Protein AF-A0AAW4YDK6-F1 (afdb_monomer_lite)

Radius of gyration: 17.46 Å; chains: 1; bounding box: 38×38×44 Å

Foldseek 3Di:
DDPVPDDPVVCQCPPPPNVPDDDDPDLPDCVLVPCLQAPLLQVCQLCVLLVHHDVVSVVVQVVSCVVVVHNSNVRGDYCVNVPVSPPPVNVVPD

pLDDT: mean 91.19, std 7.61, range [64.69, 98.69]

Secondary structure (DSSP, 8-state):
--GGGS-HHHHHHH-TTGGGSPPPSSTTSHHHHTIIIIIIHHHHHHHHHTT---HHHHHHHHHHHHHHT--HHHHS--TTTTT-TTS-HHHHH-

Structure (mmCIF, 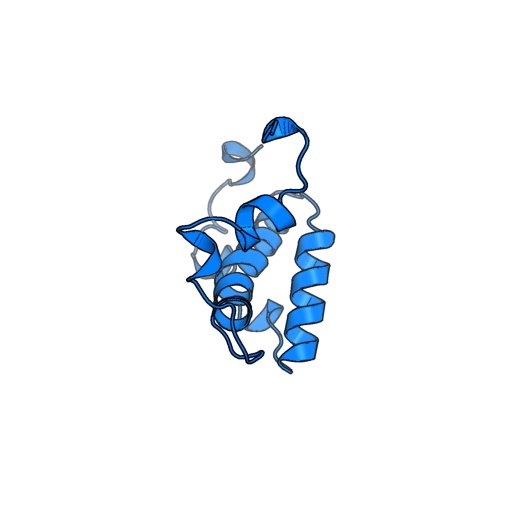N/CA/C/O backbone):
data_AF-A0AAW4YDK6-F1
#
_entry.id   AF-A0AAW4YDK6-F1
#
loop_
_atom_site.group_PDB
_atom_site.id
_atom_site.type_symbol
_atom_site.label_atom_id
_atom_site.label_alt_id
_atom_site.label_comp_id
_atom_site.label_asym_id
_atom_site.label_entity_id
_atom_site.label_seq_id
_atom_site.pdbx_PDB_ins_code
_atom_site.Cartn_x
_atom_site.Cartn_y
_atom_site.Cartn_z
_atom_site.occupancy
_atom_site.B_iso_or_equiv
_atom_site.auth_seq_id
_atom_site.auth_comp_id
_atom_site.auth_asym_id
_atom_site.auth_atom_id
_atom_site.pdbx_PDB_model_num
ATOM 1 N N . ARG A 1 1 ? 14.538 23.420 -24.505 1.00 64.69 1 ARG A N 1
ATOM 2 C CA . ARG A 1 1 ? 13.564 22.307 -24.552 1.00 64.69 1 ARG A CA 1
ATOM 3 C C . ARG A 1 1 ? 12.665 22.510 -23.352 1.00 64.69 1 ARG A C 1
ATOM 5 O O . ARG A 1 1 ? 13.223 22.678 -22.278 1.00 64.69 1 ARG A O 1
ATOM 12 N N . ASP A 1 2 ? 11.362 22.653 -23.561 1.00 74.88 2 ASP A N 1
ATOM 13 C CA . ASP A 1 2 ? 10.427 23.047 -22.507 1.00 74.88 2 ASP A CA 1
ATOM 14 C C . ASP A 1 2 ? 10.106 21.838 -21.604 1.00 74.88 2 ASP A C 1
ATOM 16 O O . ASP A 1 2 ? 9.501 20.880 -22.098 1.00 74.88 2 ASP A O 1
ATOM 20 N N . PRO A 1 3 ? 10.551 21.828 -20.333 1.00 69.62 3 PRO A N 1
ATOM 21 C CA . PRO A 1 3 ? 10.300 20.719 -19.417 1.00 69.62 3 PRO A CA 1
ATOM 22 C C . PRO A 1 3 ? 8.808 20.511 -19.130 1.00 69.62 3 PRO A C 1
ATOM 24 O O . PRO A 1 3 ? 8.422 19.385 -18.832 1.00 69.62 3 PRO A O 1
ATOM 27 N N . ASP A 1 4 ? 7.966 21.532 -19.304 1.00 79.19 4 ASP A N 1
ATOM 28 C CA . ASP A 1 4 ? 6.541 21.474 -18.954 1.00 79.19 4 ASP A CA 1
ATOM 29 C C . ASP A 1 4 ? 5.698 20.709 -19.990 1.00 79.19 4 ASP A C 1
ATOM 31 O O . ASP A 1 4 ? 4.529 20.402 -19.764 1.00 79.19 4 ASP A O 1
ATOM 35 N N . THR A 1 5 ? 6.299 20.358 -21.130 1.00 84.62 5 THR A N 1
ATOM 36 C CA . THR A 1 5 ? 5.651 19.593 -22.211 1.00 84.62 5 THR A CA 1
ATOM 37 C C . THR A 1 5 ? 6.180 18.165 -22.346 1.00 84.62 5 THR A C 1
ATOM 39 O O . THR A 1 5 ? 5.658 17.369 -23.130 1.00 84.62 5 THR A O 1
ATOM 42 N N . GLU A 1 6 ? 7.222 17.815 -21.592 1.00 85.38 6 GLU A N 1
ATOM 43 C CA . GLU A 1 6 ? 7.846 16.499 -21.663 1.00 85.38 6 GLU A CA 1
ATOM 44 C C . GLU A 1 6 ? 7.099 15.481 -20.785 1.00 85.38 6 GLU A C 1
ATOM 46 O O . GLU A 1 6 ? 6.722 15.790 -19.655 1.00 85.38 6 GLU A O 1
ATOM 51 N N . PRO A 1 7 ? 6.934 14.223 -21.239 1.00 89.25 7 PRO A N 1
ATOM 52 C CA . PRO A 1 7 ? 6.395 13.172 -20.387 1.00 89.25 7 PRO A CA 1
ATOM 53 C C . PRO A 1 7 ? 7.271 12.972 -19.146 1.00 89.25 7 PRO A C 1
ATOM 55 O O . PRO A 1 7 ? 8.490 12.818 -19.266 1.00 89.25 7 PRO A O 1
ATOM 58 N N . PHE A 1 8 ? 6.648 12.881 -17.969 1.00 84.38 8 PHE A N 1
ATOM 59 C CA . PHE A 1 8 ? 7.339 12.658 -16.692 1.00 84.38 8 PHE A CA 1
ATOM 60 C C . PHE A 1 8 ? 8.321 11.479 -16.738 1.00 84.38 8 PHE A C 1
ATOM 62 O O . PHE A 1 8 ? 9.440 11.572 -16.240 1.00 84.38 8 PHE A O 1
ATOM 69 N N . SER A 1 9 ? 7.938 10.384 -17.402 1.00 84.31 9 SER A N 1
ATOM 70 C CA . SER A 1 9 ? 8.797 9.208 -17.572 1.00 84.31 9 SER A CA 1
ATOM 71 C C . SER A 1 9 ? 10.125 9.545 -18.252 1.00 84.31 9 SER A C 1
ATOM 73 O O . SER A 1 9 ? 11.166 9.012 -17.873 1.00 84.31 9 SER A O 1
ATOM 75 N N . ARG A 1 10 ? 10.121 10.467 -19.221 1.00 87.31 10 ARG A N 1
ATOM 76 C CA . ARG A 1 10 ? 11.340 10.918 -19.890 1.00 87.31 10 ARG A CA 1
ATOM 77 C C . ARG A 1 10 ? 12.189 11.778 -18.962 1.00 87.31 10 ARG A C 1
ATOM 79 O O . ARG A 1 10 ? 13.382 11.520 -18.850 1.00 87.31 10 ARG A O 1
ATOM 86 N N . LEU A 1 11 ? 11.571 12.744 -18.280 1.00 87.94 11 LEU A N 1
ATOM 87 C CA . LEU A 1 11 ? 12.257 13.630 -17.336 1.00 87.94 11 LEU A CA 1
ATOM 88 C C . LEU A 1 11 ? 12.980 12.826 -16.247 1.00 87.94 11 LEU A C 1
ATOM 90 O O . LEU A 1 11 ? 14.166 13.049 -16.013 1.00 87.94 11 LEU A O 1
ATOM 94 N N . SER A 1 12 ? 12.308 11.833 -15.660 1.00 86.56 12 SER A N 1
ATOM 95 C CA . SER A 1 12 ? 12.889 10.937 -14.655 1.00 86.56 12 SER A CA 1
ATOM 96 C C . SER A 1 12 ? 14.021 10.079 -15.224 1.00 86.56 12 SER A C 1
ATOM 98 O O . SER A 1 12 ? 15.116 10.065 -14.666 1.00 86.56 12 SER A O 1
ATOM 100 N N . ASN A 1 13 ? 13.816 9.439 -16.379 1.00 87.38 13 ASN A N 1
ATOM 101 C CA . ASN A 1 13 ? 14.813 8.541 -16.972 1.00 87.38 13 ASN A CA 1
ATOM 102 C C . ASN A 1 13 ? 16.051 9.259 -17.531 1.00 87.38 13 ASN A C 1
ATOM 104 O O . ASN A 1 13 ? 17.098 8.635 -17.671 1.00 87.38 13 ASN A O 1
ATOM 108 N N . THR A 1 14 ? 15.959 10.550 -17.867 1.00 90.06 14 THR A N 1
ATOM 109 C CA . THR A 1 14 ? 17.110 11.353 -18.331 1.00 90.06 14 THR A CA 1
ATOM 110 C C . THR A 1 14 ? 17.684 12.281 -17.261 1.00 90.06 14 THR A C 1
ATOM 112 O O . THR A 1 14 ? 18.659 12.984 -17.518 1.00 90.06 14 THR A O 1
ATOM 115 N N . SER A 1 15 ? 17.086 12.310 -16.068 1.00 90.44 15 SER A N 1
ATOM 116 C CA . SER A 1 15 ? 17.561 13.131 -14.955 1.00 90.44 15 SER A CA 1
ATOM 117 C C . SER A 1 15 ? 18.951 12.683 -14.526 1.00 90.44 15 SER A C 1
ATOM 119 O O . SER A 1 15 ? 19.177 11.497 -14.295 1.00 90.44 15 SER A O 1
ATOM 121 N N . LEU A 1 16 ? 19.864 13.636 -14.324 1.00 91.56 16 LEU A N 1
ATOM 122 C CA . LEU A 1 16 ? 21.199 13.357 -13.785 1.00 91.56 16 LEU A CA 1
ATOM 123 C C . LEU A 1 16 ? 21.150 12.706 -12.397 1.00 91.56 16 LEU A C 1
ATOM 125 O O . LEU A 1 16 ? 22.118 12.072 -12.006 1.00 91.56 16 LEU A O 1
ATOM 129 N N . VAL A 1 17 ? 20.046 12.852 -11.659 1.00 91.12 17 VAL A N 1
ATOM 130 C CA . VAL A 1 17 ? 19.885 12.277 -10.317 1.00 91.12 17 VAL A CA 1
ATOM 131 C C . VAL A 1 17 ? 19.116 10.959 -10.383 1.00 91.12 17 VAL A C 1
ATOM 133 O O . VAL A 1 17 ? 19.621 9.934 -9.938 1.00 91.12 17 VAL A O 1
ATOM 136 N N . PHE A 1 18 ? 17.914 10.959 -10.967 1.00 89.56 18 PHE A N 1
ATOM 137 C CA . PHE A 1 18 ? 17.022 9.795 -10.893 1.00 89.56 18 PHE A CA 1
ATOM 138 C C . PHE A 1 18 ? 17.438 8.641 -11.805 1.00 89.56 18 PHE A C 1
ATOM 140 O O . PHE A 1 18 ? 17.248 7.491 -11.428 1.00 89.56 18 PHE A O 1
ATOM 147 N N . SER A 1 19 ? 18.066 8.914 -12.955 1.00 89.88 19 SER A N 1
ATOM 148 C CA . SER A 1 19 ? 18.517 7.853 -13.872 1.00 89.88 19 SER A CA 1
ATOM 149 C C . SER A 1 19 ? 19.585 6.930 -13.274 1.00 89.88 19 SER A C 1
ATOM 151 O O . SER A 1 19 ? 19.793 5.827 -13.772 1.00 89.88 19 SER A O 1
ATOM 153 N N . GLN A 1 20 ? 20.254 7.369 -12.202 1.00 91.31 20 GLN A N 1
ATOM 154 C CA . GLN A 1 20 ? 21.286 6.600 -11.508 1.00 91.31 20 GLN A CA 1
ATOM 155 C C . GLN A 1 20 ? 20.728 5.712 -10.385 1.00 91.31 20 GLN A C 1
ATOM 157 O O . GLN A 1 20 ? 21.482 4.937 -9.800 1.00 91.31 20 GLN A O 1
ATOM 162 N N . ILE A 1 21 ? 19.433 5.816 -10.063 1.00 89.94 21 ILE A N 1
ATOM 163 C CA . ILE A 1 21 ? 18.789 5.038 -9.001 1.00 89.94 21 ILE A CA 1
ATOM 164 C C . ILE A 1 21 ? 18.066 3.855 -9.657 1.00 89.94 21 ILE A C 1
ATOM 166 O O . ILE A 1 21 ? 17.011 4.050 -10.263 1.00 89.94 21 ILE A O 1
ATOM 170 N N . PRO A 1 22 ? 18.613 2.629 -9.584 1.00 85.38 22 PRO A N 1
ATOM 171 C CA . PRO A 1 22 ? 17.977 1.478 -10.203 1.00 85.38 22 PRO A CA 1
ATOM 172 C C . PRO A 1 22 ? 16.676 1.127 -9.476 1.00 85.38 22 PRO A C 1
ATOM 174 O O . PRO A 1 22 ? 16.602 1.157 -8.247 1.00 85.38 22 PRO A O 1
ATOM 177 N N . GLY A 1 23 ? 15.661 0.751 -10.252 1.00 87.38 23 GLY A N 1
ATOM 178 C CA . GLY A 1 23 ? 14.467 0.112 -9.712 1.00 87.38 23 GLY A CA 1
ATOM 179 C C . GLY A 1 23 ? 14.759 -1.303 -9.193 1.00 87.38 23 GLY A C 1
ATOM 180 O O . GLY A 1 23 ? 15.832 -1.861 -9.446 1.00 87.38 23 GLY A O 1
ATOM 181 N N . PRO A 1 24 ? 13.812 -1.908 -8.464 1.00 91.44 24 PRO A N 1
ATOM 182 C CA . PRO A 1 24 ? 13.946 -3.282 -8.008 1.00 91.44 24 PRO A CA 1
ATOM 183 C C . PRO A 1 24 ? 13.959 -4.259 -9.189 1.00 91.44 24 PRO A C 1
ATOM 185 O O . PRO A 1 24 ? 13.199 -4.116 -10.143 1.00 91.44 24 PRO A O 1
ATOM 188 N N . ASN A 1 25 ? 14.795 -5.293 -9.085 1.00 92.81 25 ASN A N 1
ATOM 189 C CA . ASN A 1 25 ? 14.916 -6.357 -10.093 1.00 92.81 25 ASN A CA 1
ATOM 190 C C . ASN A 1 25 ? 14.206 -7.661 -9.681 1.00 92.81 25 ASN A C 1
ATOM 192 O O . ASN A 1 25 ? 14.365 -8.686 -10.337 1.00 92.81 25 ASN A O 1
ATOM 196 N N . HIS A 1 26 ? 13.478 -7.646 -8.565 1.00 93.19 26 HIS A N 1
ATOM 197 C CA . HIS A 1 26 ? 12.758 -8.788 -8.006 1.00 93.19 26 HIS A CA 1
ATOM 198 C C . HIS A 1 26 ? 11.459 -8.310 -7.354 1.00 93.19 26 HIS A C 1
ATOM 200 O O . HIS A 1 26 ? 11.371 -7.174 -6.884 1.00 93.19 26 HIS A O 1
ATOM 206 N N . VAL A 1 27 ? 10.458 -9.188 -7.320 1.00 92.50 27 VAL A N 1
ATOM 207 C CA . VAL A 1 27 ? 9.132 -8.864 -6.774 1.00 92.50 27 VAL A CA 1
ATOM 208 C C . VAL A 1 27 ? 9.137 -8.743 -5.249 1.00 92.50 27 VAL A C 1
ATOM 210 O O . VAL A 1 27 ? 8.414 -7.920 -4.709 1.00 92.50 27 VAL A O 1
ATOM 213 N N . GLU A 1 28 ? 10.024 -9.441 -4.539 1.00 93.50 28 GLU A N 1
ATOM 214 C CA . GLU A 1 28 ? 10.145 -9.353 -3.069 1.00 93.50 28 GLU A CA 1
ATOM 215 C C . GLU A 1 28 ? 10.758 -8.030 -2.557 1.00 93.50 28 GLU A C 1
ATOM 217 O O . GLU A 1 28 ? 11.168 -7.915 -1.403 1.00 93.50 28 GLU A O 1
ATOM 222 N N . SER A 1 29 ? 10.836 -7.006 -3.405 1.00 95.06 29 SER A N 1
ATOM 223 C CA . SER A 1 29 ? 11.366 -5.704 -3.017 1.00 95.06 29 SER A CA 1
ATOM 224 C C . SER A 1 29 ? 10.473 -4.996 -1.998 1.00 95.06 29 SER A C 1
ATOM 226 O O . SER A 1 29 ? 9.254 -5.183 -1.985 1.00 95.06 29 SER A O 1
ATOM 228 N N . ARG A 1 30 ? 11.069 -4.078 -1.228 1.00 95.31 30 ARG A N 1
ATOM 229 C CA . ARG A 1 30 ? 10.351 -3.245 -0.248 1.00 95.31 30 ARG A CA 1
ATOM 230 C C . ARG A 1 30 ? 9.181 -2.450 -0.846 1.00 95.31 30 ARG A C 1
ATOM 232 O O . ARG A 1 30 ? 8.222 -2.173 -0.142 1.00 95.31 30 ARG A O 1
ATOM 239 N N . TYR A 1 31 ? 9.208 -2.140 -2.146 1.00 93.81 31 TYR A N 1
ATOM 240 C CA . TYR A 1 31 ? 8.089 -1.451 -2.803 1.00 93.81 31 TYR A CA 1
ATOM 241 C C . TYR A 1 31 ? 6.801 -2.278 -2.813 1.00 93.81 31 TYR A C 1
ATOM 243 O O . TYR A 1 31 ? 5.716 -1.712 -2.859 1.00 93.81 31 TYR A O 1
ATOM 251 N N . LEU A 1 32 ? 6.905 -3.610 -2.785 1.00 94.81 32 LEU A N 1
ATOM 252 C CA . LEU A 1 32 ? 5.742 -4.484 -2.657 1.00 94.81 32 LEU A CA 1
ATOM 253 C C . LEU A 1 32 ? 5.588 -4.981 -1.220 1.00 94.81 32 LEU A C 1
ATOM 255 O O . LEU A 1 32 ? 4.496 -4.934 -0.674 1.00 94.81 32 LEU A O 1
ATOM 259 N N . THR A 1 33 ? 6.668 -5.425 -0.579 1.00 95.19 33 THR A N 1
ATOM 260 C CA . THR A 1 33 ? 6.577 -6.061 0.743 1.00 95.19 33 THR A CA 1
ATOM 261 C C . THR A 1 33 ? 6.363 -5.079 1.896 1.00 95.19 33 THR A C 1
ATOM 263 O O . THR A 1 33 ? 5.778 -5.475 2.899 1.00 95.19 33 THR A O 1
ATOM 266 N N . GLU A 1 34 ? 6.801 -3.821 1.769 1.00 96.38 34 GLU A N 1
ATOM 267 C CA . GLU A 1 34 ? 6.685 -2.789 2.811 1.00 96.38 34 GLU A CA 1
ATOM 268 C C . GLU A 1 34 ? 5.613 -1.748 2.451 1.00 96.38 34 GLU A C 1
ATOM 270 O O . GLU A 1 34 ? 4.653 -1.574 3.201 1.00 96.38 34 GLU A O 1
ATOM 275 N N . ASP A 1 35 ? 5.721 -1.097 1.287 1.00 97.00 35 ASP A N 1
ATOM 276 C CA . ASP A 1 35 ? 4.835 0.027 0.930 1.00 97.00 35 ASP A CA 1
ATOM 277 C C . ASP A 1 35 ? 3.365 -0.407 0.766 1.00 97.00 35 ASP A C 1
ATOM 279 O O . ASP A 1 35 ? 2.443 0.366 1.039 1.00 97.00 35 ASP A O 1
ATOM 283 N N . ILE A 1 36 ? 3.117 -1.655 0.361 1.00 97.06 36 ILE A N 1
ATOM 284 C CA . ILE A 1 36 ? 1.752 -2.183 0.235 1.00 97.06 36 ILE A CA 1
ATOM 285 C C . ILE A 1 36 ? 1.235 -2.642 1.594 1.00 97.06 36 ILE A C 1
ATOM 287 O O . ILE A 1 36 ? 0.176 -2.178 2.016 1.00 97.06 36 ILE A O 1
ATOM 291 N N . ALA A 1 37 ? 1.997 -3.482 2.298 1.00 95.44 37 ALA A N 1
ATOM 292 C CA . ALA A 1 37 ? 1.594 -4.042 3.585 1.00 95.44 37 ALA A CA 1
ATOM 293 C C . ALA A 1 37 ? 1.396 -2.970 4.669 1.00 95.44 37 ALA A C 1
ATOM 295 O O . ALA A 1 37 ? 0.419 -3.019 5.407 1.00 95.44 37 ALA A O 1
ATOM 296 N N . TYR A 1 38 ? 2.296 -1.987 4.771 1.00 95.12 38 TYR A N 1
ATOM 297 C CA . TYR A 1 38 ? 2.256 -0.968 5.831 1.00 95.12 38 TYR A CA 1
ATOM 298 C C . TYR A 1 38 ? 1.715 0.386 5.356 1.00 95.12 38 TYR A C 1
ATOM 300 O O . TYR A 1 38 ? 1.328 1.210 6.183 1.00 95.12 38 TYR A O 1
ATOM 308 N N . GLY A 1 39 ? 1.679 0.627 4.043 1.00 96.31 39 GLY A N 1
ATOM 309 C CA . GLY A 1 39 ? 1.143 1.853 3.454 1.00 96.31 39 GLY A CA 1
ATOM 310 C C . GLY A 1 39 ? -0.269 1.662 2.913 1.00 96.31 39 GLY A C 1
ATOM 311 O O . GLY A 1 39 ? -1.229 2.196 3.467 1.00 96.31 39 GLY A O 1
ATOM 312 N N . LEU A 1 40 ? -0.415 0.923 1.812 1.00 98.19 40 LEU A N 1
ATOM 313 C CA . LEU A 1 40 ? -1.700 0.812 1.109 1.00 98.19 40 LEU A CA 1
ATOM 314 C C . LEU A 1 40 ? -2.788 0.125 1.936 1.00 98.19 40 LEU A C 1
ATOM 316 O O . LEU A 1 40 ? -3.927 0.590 1.927 1.00 98.19 40 LEU A O 1
ATOM 320 N N . VAL A 1 41 ? -2.454 -0.931 2.679 1.00 98.25 41 VAL A N 1
ATOM 321 C CA . VAL A 1 41 ? -3.421 -1.605 3.563 1.00 98.25 41 VAL A CA 1
ATOM 322 C C . VAL A 1 41 ? -3.919 -0.655 4.654 1.00 98.25 41 VAL A C 1
ATOM 324 O O . VAL A 1 41 ? -5.123 -0.616 4.916 1.00 98.25 41 VAL A O 1
ATOM 327 N N . LEU A 1 42 ? -3.041 0.191 5.208 1.00 96.81 42 LEU A N 1
ATOM 328 C CA . LEU A 1 42 ? -3.426 1.204 6.191 1.00 96.81 42 LEU A CA 1
ATOM 329 C C . LEU A 1 42 ? -4.381 2.235 5.580 1.00 96.81 42 LEU A C 1
ATOM 331 O O . LEU A 1 42 ? -5.400 2.559 6.186 1.00 96.81 42 LEU A O 1
ATOM 335 N N . TRP A 1 43 ? -4.097 2.714 4.365 1.00 96.62 43 TRP A N 1
ATOM 336 C CA . TRP A 1 43 ? -4.981 3.644 3.655 1.00 96.62 43 TRP A CA 1
ATOM 337 C C . TRP A 1 43 ? -6.342 3.029 3.319 1.00 96.62 43 TRP A C 1
ATOM 339 O O . TRP A 1 43 ? -7.366 3.689 3.486 1.00 96.62 43 TRP A O 1
ATOM 349 N N . SER A 1 44 ? -6.363 1.768 2.885 1.00 98.00 44 SER A N 1
ATOM 350 C CA . SER A 1 44 ? -7.592 1.010 2.622 1.00 98.00 44 SER A CA 1
ATOM 351 C C . SER A 1 44 ? -8.420 0.824 3.901 1.00 98.00 44 SER A C 1
ATOM 353 O O . SER A 1 44 ? -9.623 1.085 3.921 1.00 98.00 44 SER A O 1
ATOM 355 N N . SER A 1 45 ? -7.771 0.443 5.007 1.00 96.44 45 SER A N 1
ATOM 356 C CA . SER A 1 45 ? -8.404 0.323 6.326 1.00 96.44 45 SER A CA 1
ATOM 357 C C . SER A 1 45 ? -8.967 1.661 6.810 1.00 96.44 45 SER A C 1
ATOM 359 O O . SER A 1 45 ? -10.119 1.714 7.235 1.00 96.44 45 SER A O 1
ATOM 361 N N . LEU A 1 46 ? -8.217 2.756 6.660 1.00 94.62 46 LEU A N 1
ATOM 362 C CA . LEU A 1 46 ? -8.691 4.090 7.014 1.00 94.62 46 LEU A CA 1
ATOM 363 C C . LEU A 1 46 ? -9.927 4.489 6.212 1.00 94.62 46 LEU A C 1
ATOM 365 O O . LEU A 1 46 ? -10.904 4.934 6.807 1.00 94.62 46 LEU A O 1
ATOM 369 N N . GLY A 1 47 ? -9.908 4.277 4.892 1.00 95.06 47 GLY A N 1
ATOM 370 C CA . GLY A 1 47 ? -11.055 4.527 4.021 1.00 95.06 47 GLY A CA 1
ATOM 371 C C . GLY A 1 47 ? -12.315 3.809 4.504 1.00 95.06 47 GLY A C 1
ATOM 372 O O . GLY A 1 47 ? -13.365 4.435 4.601 1.00 95.06 47 GLY A O 1
ATOM 373 N N . ARG A 1 48 ? -12.205 2.536 4.914 1.00 93.88 48 ARG A N 1
ATOM 374 C CA . ARG A 1 48 ? -13.332 1.785 5.498 1.00 93.88 48 ARG A CA 1
ATOM 375 C C . ARG A 1 48 ? -13.879 2.428 6.773 1.00 93.88 48 ARG A C 1
ATOM 377 O O . ARG A 1 48 ? -15.093 2.519 6.916 1.00 93.88 48 ARG A O 1
ATOM 384 N N . VAL A 1 49 ? -13.008 2.879 7.678 1.00 92.44 49 VAL A N 1
ATOM 385 C CA . VAL A 1 49 ? -13.426 3.489 8.955 1.00 92.44 49 VAL A CA 1
ATOM 386 C C . VAL A 1 49 ? -14.173 4.804 8.742 1.00 92.44 49 VAL A C 1
ATOM 388 O O . VAL A 1 49 ? -15.124 5.082 9.465 1.00 92.44 49 VAL A O 1
ATOM 391 N N . ILE A 1 50 ? -13.774 5.594 7.742 1.00 92.38 50 ILE A N 1
ATOM 392 C CA . ILE A 1 50 ? -14.430 6.867 7.414 1.00 92.38 50 ILE A CA 1
ATOM 393 C C . ILE A 1 50 ? -15.413 6.760 6.241 1.00 92.38 50 ILE A C 1
ATOM 395 O O . ILE A 1 50 ? -15.754 7.779 5.653 1.00 92.38 50 ILE A O 1
ATOM 399 N N . ASP A 1 51 ? -15.862 5.566 5.855 1.00 93.00 51 ASP A N 1
ATOM 400 C CA . ASP A 1 51 ? -16.820 5.362 4.753 1.00 93.00 51 ASP A CA 1
ATOM 401 C C . ASP A 1 51 ? -16.417 6.057 3.425 1.00 93.00 51 ASP A C 1
ATOM 403 O O . ASP A 1 51 ? -17.233 6.644 2.714 1.00 93.00 51 ASP A O 1
ATOM 407 N N . VAL A 1 52 ? -15.120 6.036 3.096 1.00 95.50 52 VAL A N 1
ATOM 408 C CA . VAL A 1 52 ? -14.564 6.514 1.821 1.00 95.50 52 VAL A CA 1
ATOM 409 C C . VAL A 1 52 ? -14.048 5.312 1.024 1.00 95.50 52 VAL A C 1
ATOM 411 O O . VAL A 1 52 ? -13.089 4.662 1.445 1.00 95.50 52 VAL A O 1
ATOM 414 N N . PRO A 1 53 ? -14.633 5.006 -0.148 1.00 97.19 53 PRO A N 1
ATOM 415 C CA . PRO A 1 53 ? -14.228 3.848 -0.934 1.00 97.19 53 PRO A CA 1
ATOM 416 C C . PRO A 1 53 ? -12.841 4.048 -1.562 1.00 97.19 53 PRO A C 1
ATOM 418 O O . PRO A 1 53 ? -12.562 5.077 -2.180 1.00 97.19 53 PRO A O 1
ATOM 421 N N . THR A 1 54 ? -11.996 3.017 -1.484 1.00 98.31 54 THR A N 1
ATOM 422 C CA . THR A 1 54 ? -10.620 3.016 -2.011 1.00 98.31 54 THR A CA 1
ATOM 423 C C . THR A 1 54 ? -10.383 1.945 -3.091 1.00 98.31 54 THR A C 1
ATOM 425 O O . THR A 1 54 ? -9.376 1.238 -3.043 1.00 98.31 54 THR A O 1
ATOM 428 N N . PRO A 1 55 ? -11.240 1.825 -4.127 1.00 98.38 55 PRO A N 1
ATOM 429 C CA . PRO A 1 55 ? -11.259 0.657 -5.016 1.00 98.38 55 PRO A CA 1
ATOM 430 C C . PRO A 1 55 ? -9.946 0.433 -5.780 1.00 98.38 55 PRO A C 1
ATOM 432 O O . PRO A 1 55 ? -9.548 -0.703 -6.017 1.00 98.38 55 PRO A O 1
ATOM 435 N N . ASN A 1 56 ? -9.246 1.510 -6.149 1.00 98.69 56 ASN A N 1
ATOM 436 C CA . ASN A 1 56 ? -7.962 1.402 -6.846 1.00 98.69 56 ASN A CA 1
ATOM 437 C C . ASN A 1 56 ? -6.827 0.968 -5.911 1.00 98.69 56 ASN A C 1
ATOM 439 O O . ASN A 1 56 ? -5.935 0.247 -6.345 1.00 98.69 56 ASN A O 1
ATOM 443 N N . ILE A 1 57 ? -6.858 1.385 -4.641 1.00 98.50 57 ILE A N 1
ATOM 444 C CA . ILE A 1 57 ? -5.889 0.929 -3.635 1.00 98.50 57 ILE A CA 1
ATOM 445 C C . ILE A 1 57 ? -6.113 -0.562 -3.387 1.00 98.50 57 ILE A C 1
ATOM 447 O O . ILE A 1 57 ? -5.170 -1.342 -3.474 1.00 98.50 57 ILE A O 1
ATOM 451 N N . ASP A 1 58 ? -7.370 -0.960 -3.182 1.00 98.62 58 ASP A N 1
ATOM 452 C CA . ASP A 1 58 ? -7.743 -2.352 -2.934 1.00 98.62 58 ASP A CA 1
ATOM 453 C C . ASP A 1 58 ? -7.327 -3.255 -4.105 1.00 98.62 58 ASP A C 1
ATOM 455 O O . ASP A 1 58 ? -6.746 -4.317 -3.896 1.00 98.62 58 ASP A O 1
ATOM 459 N N . ALA A 1 59 ? -7.529 -2.805 -5.348 1.00 98.62 59 ALA A N 1
ATOM 460 C CA . ALA A 1 59 ? -7.090 -3.535 -6.536 1.00 98.62 59 ALA A CA 1
ATOM 461 C C . ALA A 1 59 ? -5.562 -3.725 -6.594 1.00 98.62 59 ALA A C 1
ATOM 463 O O . ALA A 1 59 ? -5.092 -4.805 -6.953 1.00 98.62 59 ALA A O 1
ATOM 464 N N . VAL A 1 60 ? -4.777 -2.704 -6.229 1.00 98.38 60 VAL A N 1
ATOM 465 C CA . VAL A 1 60 ? -3.308 -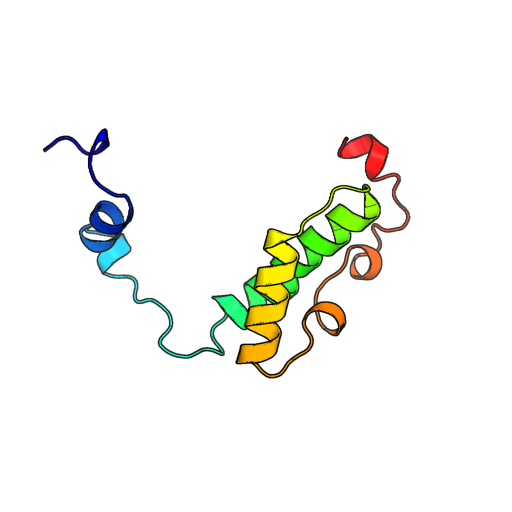2.810 -6.180 1.00 98.38 60 VAL A CA 1
ATOM 466 C C . VAL A 1 60 ? -2.867 -3.804 -5.105 1.00 98.38 60 VAL A C 1
ATOM 468 O O . VAL A 1 60 ? -1.984 -4.620 -5.376 1.00 98.38 60 VAL A O 1
ATOM 471 N N . ILE A 1 61 ? -3.506 -3.787 -3.930 1.00 98.50 61 ILE A N 1
ATOM 472 C CA . ILE A 1 61 ? -3.244 -4.753 -2.853 1.00 98.50 61 ILE A CA 1
ATOM 473 C C . ILE A 1 61 ? -3.512 -6.179 -3.353 1.00 98.50 61 ILE A C 1
ATOM 475 O O . ILE A 1 61 ? -2.634 -7.029 -3.239 1.00 98.50 61 ILE A O 1
ATOM 479 N N . VAL A 1 62 ? -4.659 -6.429 -4.002 1.00 98.62 62 VAL A N 1
ATOM 480 C CA . VAL A 1 62 ? -5.008 -7.750 -4.566 1.00 98.62 62 VAL A CA 1
ATOM 481 C C . VAL A 1 62 ? -3.963 -8.243 -5.573 1.00 98.62 62 VAL A C 1
ATOM 483 O O . VAL A 1 62 ? -3.549 -9.406 -5.532 1.00 98.62 62 VAL A O 1
ATOM 486 N N . ILE A 1 63 ? -3.519 -7.374 -6.485 1.00 98.19 63 ILE A N 1
ATOM 487 C CA . ILE A 1 63 ? -2.515 -7.736 -7.49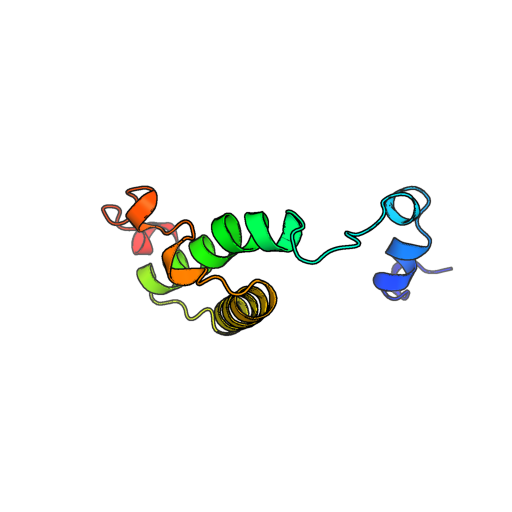5 1.00 98.19 63 ILE A CA 1
ATOM 488 C C . ILE A 1 63 ? -1.189 -8.099 -6.822 1.00 98.19 63 ILE A C 1
ATOM 490 O O . ILE A 1 63 ? -0.604 -9.132 -7.143 1.00 98.19 63 ILE A O 1
ATOM 494 N N . ALA A 1 64 ? -0.724 -7.287 -5.874 1.00 97.62 64 ALA A 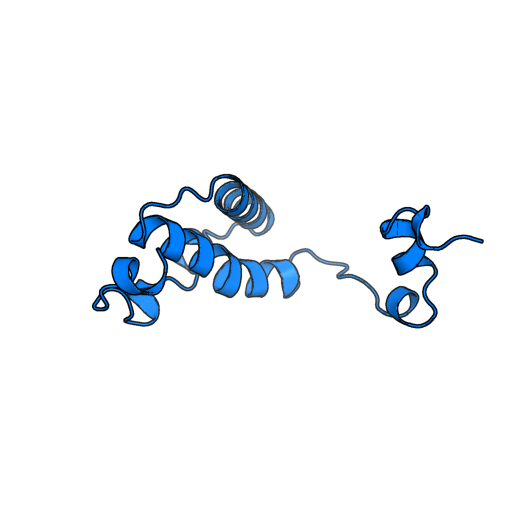N 1
ATOM 495 C CA . ALA A 1 64 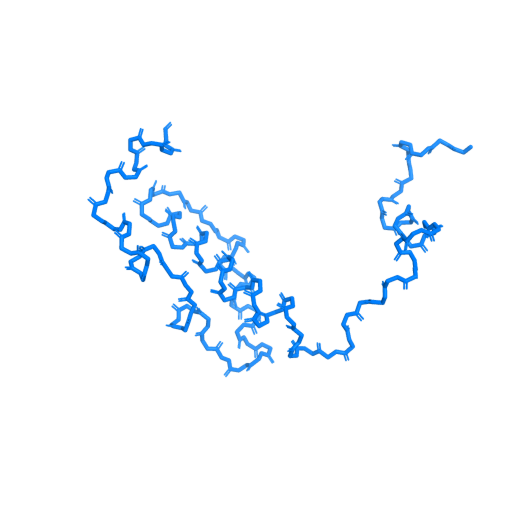? 0.519 -7.559 -5.162 1.00 97.62 64 ALA A CA 1
ATOM 496 C C . ALA A 1 64 ? 0.441 -8.834 -4.318 1.00 97.62 64 ALA A C 1
ATOM 498 O O . ALA A 1 64 ? 1.381 -9.627 -4.335 1.00 97.62 64 ALA A O 1
ATOM 499 N N . SER A 1 65 ? -0.693 -9.062 -3.654 1.00 97.94 65 SER A N 1
ATOM 500 C CA . SER A 1 65 ? -0.979 -10.294 -2.923 1.00 97.94 65 SER A CA 1
ATOM 501 C C . SER A 1 65 ? -0.881 -11.524 -3.811 1.00 97.94 65 SER A C 1
ATOM 503 O O . SER A 1 65 ? -0.298 -12.531 -3.422 1.00 97.94 65 SER A O 1
ATOM 505 N N . THR A 1 66 ? -1.393 -11.423 -5.038 1.00 98.12 66 THR A N 1
ATOM 506 C CA . THR A 1 66 ? -1.313 -12.504 -6.026 1.00 98.12 66 THR A CA 1
ATOM 507 C C . THR A 1 66 ? 0.127 -12.744 -6.485 1.00 98.12 66 THR A C 1
ATOM 509 O O . THR A 1 66 ? 0.551 -13.888 -6.582 1.00 98.12 66 THR A O 1
ATOM 512 N N . ILE A 1 67 ? 0.893 -11.680 -6.755 1.00 97.00 67 ILE A N 1
ATOM 513 C CA . ILE A 1 67 ? 2.290 -11.778 -7.214 1.00 97.00 67 ILE A CA 1
ATOM 514 C C . ILE A 1 67 ? 3.191 -12.426 -6.157 1.00 97.00 67 ILE A C 1
ATOM 516 O O . ILE A 1 67 ? 4.096 -13.179 -6.510 1.00 97.00 67 ILE A O 1
ATOM 520 N N . LEU A 1 68 ? 2.975 -12.093 -4.884 1.00 96.94 68 LEU A N 1
ATOM 521 C CA . LEU A 1 68 ? 3.804 -12.547 -3.767 1.00 96.94 68 LEU A CA 1
ATOM 522 C C . LEU A 1 68 ? 3.221 -13.747 -3.015 1.00 96.94 68 LEU A C 1
ATOM 524 O O . LEU A 1 68 ? 3.831 -14.182 -2.044 1.00 96.94 68 LEU A O 1
ATOM 528 N N . GLU A 1 69 ? 2.066 -14.261 -3.446 1.00 97.31 69 GLU A N 1
ATOM 529 C CA . GLU A 1 69 ? 1.336 -15.365 -2.805 1.00 97.31 69 GLU A CA 1
ATOM 530 C C . GLU A 1 69 ? 1.101 -15.138 -1.296 1.00 97.31 69 GLU A C 1
ATOM 532 O O . GLU A 1 69 ? 1.212 -16.048 -0.474 1.00 97.31 69 GLU A O 1
ATOM 537 N N . ARG A 1 70 ? 0.776 -13.894 -0.923 1.00 96.56 70 ARG A N 1
ATOM 538 C CA . ARG A 1 70 ? 0.573 -13.445 0.464 1.00 96.56 70 ARG A CA 1
ATOM 539 C C . ARG A 1 70 ? -0.695 -12.620 0.576 1.00 96.56 70 ARG A C 1
ATOM 541 O O . ARG A 1 70 ? -0.930 -11.746 -0.253 1.00 96.56 70 ARG A O 1
ATOM 548 N N . ASP A 1 71 ? -1.495 -12.849 1.608 1.00 97.56 71 ASP A N 1
ATOM 549 C CA . ASP A 1 71 ? -2.688 -12.036 1.844 1.00 97.56 71 ASP A CA 1
ATOM 550 C C . ASP A 1 71 ? -2.331 -10.759 2.615 1.00 97.56 71 ASP A C 1
ATOM 552 O O . ASP A 1 71 ? -2.184 -10.773 3.837 1.00 97.56 71 ASP A O 1
ATOM 556 N N . PHE A 1 72 ? -2.198 -9.646 1.888 1.00 97.81 72 PHE A N 1
ATOM 557 C CA . PHE A 1 72 ? -1.839 -8.349 2.456 1.00 97.81 72 PHE A CA 1
ATOM 558 C C . PHE A 1 72 ? -2.971 -7.734 3.278 1.00 97.81 72 PHE A C 1
ATOM 560 O O . PHE A 1 72 ? -2.690 -6.916 4.152 1.00 97.81 72 PHE A O 1
ATOM 567 N N . PHE A 1 73 ? -4.230 -8.117 3.047 1.00 97.19 73 PHE A N 1
ATOM 568 C CA . PHE A 1 73 ? -5.330 -7.637 3.883 1.00 97.19 73 PHE A CA 1
ATOM 569 C C . PHE A 1 73 ? -5.290 -8.253 5.283 1.00 97.19 73 PHE A C 1
ATOM 571 O O . PHE A 1 73 ? -5.704 -7.593 6.232 1.00 97.19 73 PHE A O 1
ATOM 578 N N . GLU A 1 74 ? -4.753 -9.468 5.409 1.00 96.12 74 GLU A N 1
ATOM 579 C CA . GLU A 1 74 ? -4.595 -10.162 6.691 1.00 96.12 74 GLU A CA 1
ATOM 580 C C . GLU A 1 74 ? -3.294 -9.783 7.417 1.00 96.12 74 GLU A C 1
ATOM 582 O O . GLU A 1 74 ? -3.295 -9.607 8.634 1.00 96.12 74 GLU A O 1
ATOM 587 N N . GLU A 1 75 ? -2.168 -9.653 6.705 1.00 95.19 75 GLU A N 1
ATOM 588 C CA . GLU A 1 75 ? -0.861 -9.388 7.340 1.00 95.19 75 GLU A CA 1
ATOM 589 C C . GLU A 1 75 ? -0.500 -7.898 7.471 1.00 95.19 75 GLU A C 1
ATOM 591 O O . GLU A 1 75 ? 0.437 -7.550 8.196 1.00 95.19 75 GLU A O 1
ATOM 596 N N . GLY A 1 76 ? -1.180 -7.024 6.725 1.00 95.56 76 GLY A N 1
ATOM 597 C CA . GLY A 1 76 ? -0.851 -5.606 6.642 1.00 95.56 76 GLY A CA 1
ATOM 598 C C . GLY A 1 76 ? -1.258 -4.792 7.872 1.00 95.56 76 GLY A C 1
ATOM 599 O O . GLY A 1 76 ? -2.011 -5.228 8.741 1.00 95.56 76 GLY A O 1
ATOM 600 N N . LEU A 1 77 ? -0.754 -3.561 7.944 1.00 96.81 77 LEU A N 1
ATOM 601 C CA . LEU A 1 77 ? -1.061 -2.631 9.026 1.00 96.81 77 LEU A CA 1
A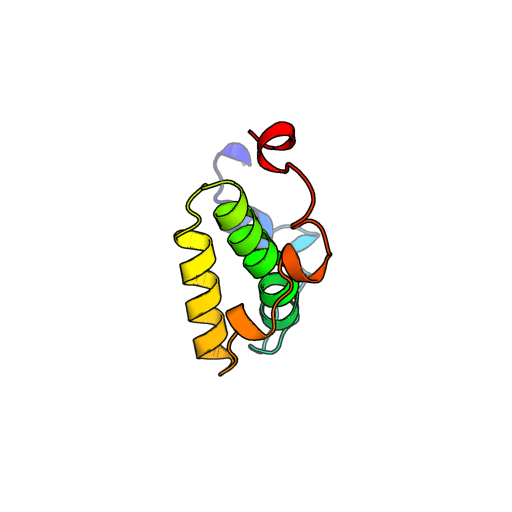TOM 602 C C . LEU A 1 77 ? -2.440 -2.011 8.816 1.00 96.81 77 LEU A C 1
ATOM 604 O O . LEU A 1 77 ? -2.682 -1.354 7.807 1.00 96.81 77 LEU A O 1
ATOM 608 N N . THR A 1 78 ? -3.326 -2.164 9.792 1.00 96.38 78 THR A N 1
ATOM 609 C CA . THR A 1 78 ? -4.681 -1.599 9.766 1.00 96.38 78 THR A CA 1
ATOM 610 C C . THR A 1 78 ? -4.862 -0.525 10.841 1.00 96.38 78 THR A C 1
ATOM 612 O O . THR A 1 78 ? -4.068 -0.431 11.779 1.00 96.38 78 THR A O 1
ATOM 615 N N . VAL A 1 79 ? -5.922 0.279 10.750 1.00 94.25 79 VAL A N 1
ATOM 616 C CA . VAL A 1 79 ? -6.288 1.279 11.769 1.00 94.25 79 VAL A CA 1
ATOM 617 C C . VAL A 1 79 ? -6.504 0.629 13.140 1.00 94.25 79 VAL A C 1
ATOM 619 O O . VAL A 1 79 ? -6.083 1.177 14.162 1.00 94.25 79 VAL A O 1
ATOM 622 N N . GLU A 1 80 ? -7.095 -0.565 13.162 1.00 91.06 80 GLU A N 1
ATOM 623 C CA . GLU A 1 80 ? -7.296 -1.365 14.370 1.00 91.06 80 GLU A CA 1
ATOM 624 C C . GLU A 1 80 ? -5.954 -1.798 14.975 1.00 91.06 80 GLU A C 1
ATOM 626 O O . GLU A 1 80 ? -5.760 -1.709 16.187 1.00 91.06 80 GLU A O 1
ATOM 631 N N . SER A 1 81 ? -4.989 -2.202 14.139 1.00 90.88 81 SER A N 1
ATOM 632 C CA . SER A 1 81 ? -3.671 -2.659 14.604 1.00 90.88 81 SER A CA 1
ATOM 633 C C . SER A 1 81 ? -2.856 -1.568 15.316 1.00 90.88 81 SER A C 1
ATOM 635 O O . SER A 1 81 ? -2.054 -1.873 16.200 1.00 90.88 81 SER A O 1
ATOM 637 N N . ILE A 1 82 ? -3.095 -0.294 14.983 1.00 90.19 82 ILE A N 1
ATOM 638 C CA . ILE A 1 82 ? -2.450 0.871 15.611 1.00 90.19 82 ILE A CA 1
ATOM 639 C C . ILE A 1 82 ? -3.312 1.529 16.702 1.00 90.19 82 ILE A C 1
ATOM 641 O O . ILE A 1 82 ? -2.915 2.547 17.269 1.00 90.19 82 ILE A O 1
ATOM 645 N N . GLY A 1 83 ? -4.471 0.945 17.030 1.00 86.25 83 GLY A N 1
ATOM 646 C CA . GLY A 1 83 ? -5.339 1.377 18.128 1.00 86.25 83 GLY A CA 1
ATOM 647 C C . GLY A 1 83 ? -6.078 2.696 17.890 1.00 86.25 83 GLY A C 1
ATOM 648 O O . GLY A 1 83 ? -6.457 3.367 18.855 1.00 86.25 83 GLY A O 1
ATOM 649 N N . LEU A 1 84 ? -6.252 3.097 16.626 1.00 81.88 84 LEU A N 1
ATOM 650 C CA . LEU A 1 84 ? -6.984 4.312 16.254 1.00 81.88 84 LEU A CA 1
ATOM 651 C C . LEU A 1 84 ? -8.476 4.052 15.986 1.00 81.88 84 LEU A C 1
ATOM 653 O O . LEU A 1 84 ? -9.228 5.003 15.802 1.00 81.88 84 LEU A O 1
ATOM 657 N N . ASP A 1 85 ? -8.921 2.796 16.045 1.00 74.19 85 ASP A N 1
ATOM 658 C CA . ASP A 1 85 ? -10.329 2.372 15.972 1.00 74.19 85 ASP A CA 1
ATOM 659 C C . ASP A 1 85 ? -11.211 3.017 17.057 1.00 74.19 85 ASP A C 1
ATOM 661 O O . ASP A 1 85 ? -12.422 3.152 16.905 1.00 74.19 85 ASP A O 1
ATOM 665 N N . LYS A 1 86 ? -10.591 3.443 18.161 1.00 70.94 86 LYS A N 1
ATOM 666 C CA . LYS A 1 86 ? -11.256 4.082 19.306 1.00 70.94 86 LYS A CA 1
ATOM 667 C C . LYS A 1 86 ? -11.379 5.597 19.178 1.00 70.94 86 LYS A C 1
ATOM 669 O O . LYS A 1 86 ? -11.950 6.233 20.065 1.00 70.94 86 LYS A O 1
ATOM 674 N N . LEU A 1 87 ? -10.797 6.186 18.137 1.00 76.69 87 LEU A N 1
ATOM 675 C CA . LEU A 1 87 ? -10.912 7.611 17.869 1.00 76.69 87 LEU A CA 1
ATOM 676 C C . LEU A 1 87 ? -12.101 7.868 16.949 1.00 76.69 87 LEU A C 1
ATOM 678 O O . LEU A 1 87 ? -12.374 7.106 16.027 1.00 76.69 87 LEU A O 1
ATOM 682 N N . ASP A 1 88 ? -12.770 8.994 17.173 1.00 81.31 88 ASP A N 1
ATOM 683 C CA . ASP A 1 88 ? -13.753 9.537 16.237 1.00 81.31 88 ASP A CA 1
ATOM 684 C C . ASP A 1 88 ? -13.016 10.112 15.014 1.00 81.31 88 ASP A C 1
ATOM 686 O O . ASP A 1 88 ? -12.819 11.320 14.890 1.00 81.31 88 ASP A O 1
ATOM 690 N N . LEU A 1 89 ? -12.488 9.224 14.167 1.00 82.56 89 LEU A N 1
ATOM 691 C CA . LEU A 1 89 ? -11.671 9.586 13.007 1.00 82.56 89 LEU A CA 1
ATOM 692 C C . LEU A 1 89 ? -12.480 10.328 11.945 1.00 82.56 89 LEU A C 1
ATOM 694 O O . LEU A 1 89 ? -11.925 11.197 11.273 1.00 82.56 89 LEU A O 1
ATOM 698 N N . GLU A 1 90 ? -13.780 10.043 11.834 1.00 80.69 90 GLU A N 1
ATOM 699 C CA . GLU A 1 90 ? -14.668 10.778 10.934 1.00 80.69 90 GLU A CA 1
ATOM 700 C C . GLU A 1 90 ? -14.619 12.277 11.221 1.00 80.69 90 GLU A C 1
ATOM 702 O O . GLU A 1 90 ? -14.434 13.067 10.301 1.00 80.69 90 GLU A O 1
ATOM 707 N N . LYS A 1 91 ? -14.676 12.675 12.495 1.00 82.81 91 LYS A N 1
ATOM 708 C CA . LYS A 1 91 ? -14.629 14.085 12.898 1.00 82.81 91 LYS A CA 1
ATOM 709 C C . LYS A 1 91 ? -13.349 14.825 12.490 1.00 82.81 91 LYS A C 1
ATOM 711 O O . LYS A 1 91 ? -13.381 16.045 12.349 1.00 82.81 91 LYS A O 1
ATOM 716 N N . TYR A 1 92 ? -12.212 14.137 12.402 1.00 81.69 92 TYR A N 1
ATOM 717 C CA . TYR A 1 92 ? -10.916 14.777 12.136 1.00 81.69 92 TYR A CA 1
ATOM 718 C C . TYR A 1 92 ? -10.499 14.724 10.665 1.00 81.69 92 TYR A C 1
ATOM 720 O O . TYR A 1 92 ? -9.592 15.461 10.275 1.00 81.69 92 TYR A O 1
ATOM 728 N N . LEU A 1 93 ? -11.112 13.842 9.874 1.00 79.69 93 LEU A N 1
ATOM 729 C CA . LEU A 1 93 ? -10.674 13.522 8.514 1.00 79.69 93 LEU A CA 1
ATOM 730 C C . LEU A 1 93 ? -11.747 13.765 7.438 1.00 79.69 93 LEU A C 1
ATOM 732 O O . LEU A 1 93 ? -11.397 13.749 6.257 1.00 79.69 93 LEU A O 1
ATOM 736 N N . LYS A 1 94 ? -13.009 14.010 7.821 1.00 72.12 94 LYS A N 1
ATOM 737 C CA . LYS A 1 94 ? -14.066 14.565 6.956 1.00 72.12 94 LYS A CA 1
ATOM 738 C C . LYS A 1 94 ? -14.319 16.033 7.288 1.00 72.12 94 LYS A C 1
ATOM 740 O O . LYS A 1 94 ? -14.565 16.795 6.328 1.00 72.12 94 LYS A O 1
#

Organism: Staphylococcus aureus (NCBI:txid1280)

Sequence (94 aa):
RDPDTEPFSRLSNTSLVFSQIPGPNHVESRYLTEDIAYGLVLWSSLGRVIDVPTPNIDAVIVIASTILERDFFEEGLTVESIGLDKLDLEKYLK

InterPro domains:
  IPR003421 Opine dehydrogenase [PF02317] (9-67)
  IPR008927 6-phosphogluconate dehydrogenase-like, C-terminal domain superfamily [SSF48179] (6-90)
  IPR013328 6-phosphogluconate dehydrogenase, domain 2 [G3DSA:1.10.1040.10] (2-85)
  IPR051729 Opine/Lysopine Dehydrogenase [PTHR38015] (25-89)